Protein AF-A0A2G5REN5-F1 (afdb_monomer_lite)

pLDDT: mean 87.01, std 16.2, range [43.5, 98.31]

Secondary structure (DSSP, 8-state):
------SSSSSSSSSSS----GGG-B--HHHHT-HHHHHHHHTTS-HHHHHHHHHHHHHHHHHHHHS-S-----TTSPPPSBHHHHHHHHHHHHHHHHHHHHHHHHHHHHHHHHHHHHHHHHHHHHHTTS-HHHHHHHHHHHHHHHHHHHHHHHHHHT--

Sequence (160 aa):
MLRKAILVIAAASLLSGCSPDPKATKITPELLEDPAKIQKVANRLEPADRELFGRYVLGRTISAKTGLGASPTNAQGKDPATVAEAIEVMKAFDANAKRRDALAAERDAKIAELEKKQEALKGPMEQSGYAPKETEAYNAVGREKTALWDDYEKRIEAIK

Foldseek 3Di:
DDDPDPDDPPPPPPPPDDPPQLQQDFDDPVCLVDPVNLVVSLVNDDPLLSVQLVVLSVLVVCCVPPVPHQRQAPPVSHHDGGSNSSSVSSVLVVVLVVVLVVLVVVLVVVLVVLVVVLVVLPVVCVVVVNDPVSVVSSVVSVVVNVVSVVVSVVVSVVRD

Structure (mmCIF, N/CA/C/O backbone):
data_AF-A0A2G5REN5-F1
#
_entry.id   AF-A0A2G5REN5-F1
#
loop_
_atom_site.group_PDB
_atom_site.id
_atom_site.type_symbol
_atom_site.label_atom_id
_atom_site.label_alt_id
_atom_site.label_comp_id
_atom_site.label_asym_id
_atom_site.label_entity_id
_atom_site.label_seq_id
_atom_site.pdbx_PDB_ins_code
_atom_site.Cartn_x
_atom_site.Cartn_y
_atom_site.Cartn_z
_atom_site.occupancy
_atom_site.B_iso_or_equiv
_atom_site.auth_seq_id
_atom_site.auth_comp_id
_atom_site.auth_asym_id
_atom_site.auth_atom_id
_atom_site.pdbx_PDB_model_num
ATOM 1 N N . MET A 1 1 ? -31.027 -22.684 69.811 1.00 46.91 1 MET A N 1
ATOM 2 C CA . MET A 1 1 ? -30.554 -21.336 69.422 1.00 46.91 1 MET A CA 1
ATOM 3 C C . MET A 1 1 ? -29.210 -21.421 68.698 1.00 46.91 1 MET A C 1
ATOM 5 O O . MET A 1 1 ? -28.199 -20.987 69.216 1.00 46.91 1 MET A O 1
ATOM 9 N N . LEU A 1 2 ? -29.178 -21.995 67.500 1.00 45.19 2 LEU A N 1
ATOM 10 C CA . LEU A 1 2 ? -28.013 -22.003 66.607 1.00 45.19 2 LEU A CA 1
ATOM 11 C C . LEU A 1 2 ? -28.577 -22.187 65.194 1.00 45.19 2 LEU A C 1
ATOM 13 O O . LEU A 1 2 ? -29.538 -22.939 65.066 1.00 45.19 2 LEU A O 1
ATOM 17 N N . ARG A 1 3 ? -27.987 -21.537 64.179 1.00 45.66 3 ARG A N 1
ATOM 18 C CA . ARG A 1 3 ? -28.341 -21.530 62.728 1.00 45.66 3 ARG A CA 1
ATOM 19 C C . ARG A 1 3 ? -28.825 -20.183 62.159 1.00 45.66 3 ARG A C 1
ATOM 21 O O . ARG A 1 3 ? -29.607 -20.151 61.219 1.00 45.66 3 ARG A O 1
ATOM 28 N N . LYS A 1 4 ? -28.312 -19.059 62.666 1.00 47.41 4 LYS A N 1
ATOM 29 C CA . LYS A 1 4 ? -28.333 -17.762 61.958 1.00 47.41 4 LYS A CA 1
ATOM 30 C C . LYS A 1 4 ? -26.909 -17.214 61.839 1.00 47.41 4 LYS A C 1
ATOM 32 O O . LYS A 1 4 ? -26.568 -16.257 62.513 1.00 47.41 4 LYS A O 1
ATOM 37 N N . ALA A 1 5 ? -26.052 -17.879 61.064 1.00 51.66 5 ALA A N 1
ATOM 38 C CA . ALA A 1 5 ? -24.687 -17.397 60.806 1.00 51.66 5 ALA A CA 1
ATOM 39 C C . ALA A 1 5 ? -24.062 -18.006 59.535 1.00 51.66 5 ALA A C 1
ATOM 41 O O . ALA A 1 5 ? -22.878 -18.315 59.515 1.00 51.66 5 ALA A O 1
ATOM 42 N N . ILE A 1 6 ? -24.845 -18.229 58.475 1.00 48.12 6 ILE A N 1
ATOM 43 C CA . ILE A 1 6 ? -24.307 -18.656 57.172 1.00 48.12 6 ILE A CA 1
ATOM 44 C C . ILE A 1 6 ? -25.025 -17.859 56.085 1.00 48.12 6 ILE A C 1
ATOM 46 O O . ILE A 1 6 ? -25.884 -18.382 55.392 1.00 48.12 6 ILE A O 1
ATOM 50 N N . LEU A 1 7 ? -24.768 -16.553 56.009 1.00 44.81 7 LEU A N 1
ATOM 51 C CA . LEU A 1 7 ? -25.296 -15.700 54.932 1.00 44.81 7 LEU A CA 1
ATOM 52 C C . LEU A 1 7 ? -24.436 -14.438 54.725 1.00 44.81 7 LEU A C 1
ATOM 54 O O . LEU A 1 7 ? -24.950 -13.373 54.411 1.00 44.81 7 LEU A O 1
ATOM 58 N N . VAL A 1 8 ? -23.116 -14.541 54.932 1.00 48.03 8 VAL A N 1
ATOM 59 C CA . VAL A 1 8 ? -22.178 -13.412 54.721 1.00 48.03 8 VAL A CA 1
ATOM 60 C C . VAL A 1 8 ? -20.996 -13.777 53.805 1.00 48.03 8 VAL A C 1
ATOM 62 O O . VAL A 1 8 ? -20.200 -12.922 53.448 1.00 48.03 8 VAL A O 1
ATOM 65 N N . ILE A 1 9 ? -20.912 -15.014 53.303 1.00 47.81 9 ILE A N 1
ATOM 66 C CA . ILE A 1 9 ? -19.849 -15.438 52.368 1.00 47.81 9 ILE A CA 1
ATOM 67 C C . ILE A 1 9 ? -20.463 -15.814 51.011 1.00 47.81 9 ILE A C 1
ATOM 69 O O . ILE A 1 9 ? -20.257 -16.896 50.482 1.00 47.81 9 ILE A O 1
ATOM 73 N N . ALA A 1 10 ? -21.293 -14.925 50.467 1.00 45.62 10 ALA A N 1
ATOM 74 C CA . ALA A 1 10 ? -21.791 -15.011 49.088 1.00 45.62 10 ALA A CA 1
ATOM 75 C C . ALA A 1 10 ? -21.772 -13.645 48.373 1.00 45.62 10 ALA A C 1
ATOM 77 O O . ALA A 1 10 ? -22.374 -13.485 47.319 1.00 45.62 10 ALA A O 1
ATOM 78 N N . ALA A 1 11 ? -21.072 -12.656 48.942 1.00 46.12 11 ALA A N 1
ATOM 79 C CA . ALA A 1 11 ? -20.928 -11.311 48.376 1.00 46.12 11 ALA A CA 1
ATOM 80 C C . ALA A 1 11 ? -19.480 -10.972 47.964 1.00 46.12 11 ALA A C 1
ATOM 82 O O . ALA A 1 11 ? -19.233 -9.894 47.437 1.00 46.12 11 ALA A O 1
ATOM 83 N N . ALA A 1 12 ? -18.521 -11.886 48.167 1.00 45.88 12 ALA A N 1
ATOM 84 C CA . ALA A 1 12 ? -17.096 -11.641 47.911 1.00 45.88 12 ALA A CA 1
ATOM 85 C C . ALA A 1 12 ? -16.537 -12.358 46.663 1.00 45.88 12 ALA A C 1
ATOM 87 O O . ALA A 1 12 ? -15.356 -12.217 46.364 1.00 45.88 12 ALA A O 1
ATOM 88 N N . SER A 1 13 ? -17.373 -13.081 45.907 1.00 43.50 13 SER A N 1
ATOM 89 C CA . SER A 1 13 ? -16.973 -13.789 44.673 1.00 43.50 13 SER A CA 1
ATOM 90 C C . SER A 1 13 ? -17.396 -13.072 43.382 1.00 43.50 13 SER A C 1
ATOM 92 O O . SER A 1 13 ? -17.162 -13.587 42.296 1.00 43.50 13 SER A O 1
ATOM 94 N N . LEU A 1 14 ? -18.030 -11.897 43.479 1.00 47.38 14 LEU A N 1
ATOM 95 C CA . LEU A 1 14 ? -18.471 -11.097 42.322 1.00 47.38 14 LEU A CA 1
ATOM 96 C C . LEU A 1 14 ? -17.449 -10.029 41.884 1.00 47.38 14 LEU A C 1
ATOM 98 O O . LEU A 1 14 ? -17.718 -9.282 40.950 1.00 47.38 14 LEU A O 1
ATOM 102 N N . LEU A 1 15 ? -16.284 -9.942 42.537 1.00 45.31 15 LEU A N 1
ATOM 103 C CA . LEU A 1 15 ? -15.281 -8.893 42.281 1.00 45.31 15 LEU A C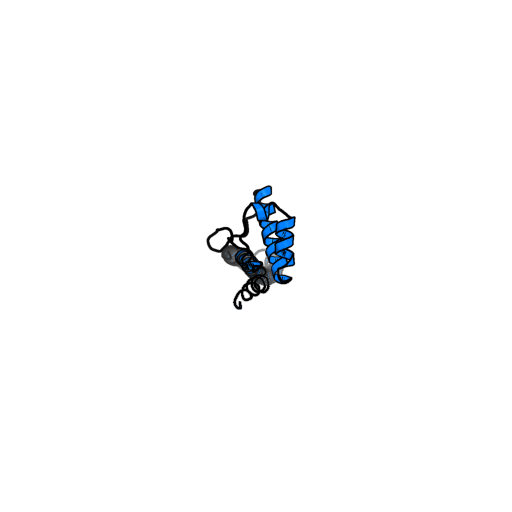A 1
ATOM 104 C C . LEU A 1 15 ? -13.910 -9.424 41.832 1.00 45.31 15 LEU A C 1
ATOM 106 O O . LEU A 1 15 ? -12.975 -8.649 41.650 1.00 45.31 15 LEU A O 1
ATOM 110 N N . SER A 1 16 ? -13.790 -10.728 41.589 1.00 48.22 16 SER A N 1
ATOM 111 C CA . SER A 1 16 ? -12.571 -11.374 41.093 1.00 48.22 16 SER A CA 1
ATOM 112 C C . SER A 1 16 ? -12.853 -12.160 39.813 1.00 48.22 16 SER A C 1
ATOM 114 O O . SER A 1 16 ? -12.824 -13.385 39.786 1.00 48.22 16 SER A O 1
ATOM 116 N N . GLY A 1 17 ? -13.121 -11.448 38.717 1.00 45.84 17 GLY A N 1
ATOM 117 C CA . GLY A 1 17 ? -13.137 -12.070 37.395 1.00 45.84 17 GLY A CA 1
ATOM 118 C C . GLY A 1 17 ? -13.749 -11.197 36.309 1.00 45.84 17 GLY A C 1
ATOM 119 O O . GLY A 1 17 ? -14.925 -10.870 36.369 1.00 45.84 17 GLY A O 1
ATOM 120 N N . CYS A 1 18 ? -12.955 -10.906 35.278 1.00 49.84 18 CYS A N 1
ATOM 121 C CA . CYS A 1 18 ? -13.343 -10.252 34.027 1.00 49.84 18 CYS A CA 1
ATOM 122 C C . CYS A 1 18 ? -13.556 -8.737 34.121 1.00 49.84 18 CYS A C 1
ATOM 124 O O . CYS A 1 18 ? -14.661 -8.229 33.954 1.00 49.84 18 CYS A O 1
ATOM 126 N N . SER A 1 19 ? -12.460 -7.978 34.228 1.00 50.75 19 SER A N 1
ATOM 127 C CA . SER A 1 19 ? -12.439 -6.701 33.509 1.00 50.75 19 SER A CA 1
ATOM 128 C C . SER A 1 19 ? -12.782 -7.041 32.048 1.00 50.75 19 SER A C 1
ATOM 130 O O . SER A 1 19 ? -11.999 -7.768 31.438 1.00 50.75 19 SER A O 1
ATOM 132 N N . PRO A 1 20 ? -13.942 -6.623 31.500 1.00 73.25 20 PRO A N 1
ATOM 133 C CA . PRO A 1 20 ? -14.458 -7.159 30.239 1.00 73.25 20 PRO A CA 1
ATOM 134 C C . PRO A 1 20 ? -13.410 -6.955 29.156 1.00 73.25 20 PRO A C 1
ATOM 136 O O . PRO A 1 20 ? -12.937 -5.824 29.015 1.00 73.25 20 PRO A O 1
ATOM 139 N N . ASP A 1 21 ? -12.989 -8.038 28.494 1.00 87.62 21 ASP A N 1
ATOM 140 C CA . ASP A 1 21 ? -11.931 -8.028 27.479 1.00 87.62 21 ASP A CA 1
ATOM 141 C C . ASP A 1 21 ? -12.103 -6.792 26.580 1.00 87.62 21 ASP A C 1
ATOM 143 O O . ASP A 1 21 ? -13.155 -6.647 25.949 1.00 87.62 21 ASP A O 1
ATOM 147 N N . PRO A 1 22 ? -11.131 -5.858 26.554 1.00 92.19 22 PRO A N 1
ATOM 148 C CA . PRO A 1 22 ? -11.263 -4.642 25.764 1.00 92.19 22 PRO A CA 1
ATOM 149 C C . PRO A 1 22 ? -11.508 -4.943 24.281 1.00 92.19 22 PRO A C 1
ATOM 151 O O . PRO A 1 22 ? -12.194 -4.155 23.633 1.00 92.19 22 PRO A O 1
ATOM 154 N N . LYS A 1 23 ? -11.051 -6.093 23.766 1.00 93.75 23 LYS A N 1
ATOM 155 C CA . LYS A 1 23 ? -11.289 -6.530 22.385 1.00 93.75 23 LYS A CA 1
ATOM 156 C C . LYS A 1 23 ? -12.747 -6.911 22.116 1.00 93.75 23 LYS A C 1
ATOM 158 O O . LYS A 1 23 ? -13.238 -6.683 21.014 1.00 93.75 23 LYS A O 1
ATOM 163 N N . ALA A 1 24 ? -13.469 -7.407 23.120 1.00 94.12 24 ALA A N 1
ATOM 164 C CA . ALA A 1 24 ? -14.894 -7.729 23.015 1.00 94.12 24 ALA A CA 1
ATOM 165 C C . ALA A 1 24 ? -15.809 -6.489 23.110 1.00 94.12 24 ALA A C 1
ATOM 167 O O . ALA A 1 24 ? -17.029 -6.603 22.973 1.00 94.12 24 ALA A O 1
ATOM 168 N N . THR A 1 25 ? -15.248 -5.297 23.350 1.00 94.00 25 THR A N 1
ATOM 169 C CA . THR A 1 25 ? -16.025 -4.053 23.417 1.00 94.00 25 THR A CA 1
ATOM 170 C C . THR A 1 25 ? -16.697 -3.783 22.073 1.00 94.00 25 THR A C 1
ATOM 172 O O . THR A 1 25 ? -16.037 -3.773 21.032 1.00 94.00 25 THR A O 1
ATOM 175 N N . LYS A 1 26 ? -18.011 -3.537 22.097 1.00 94.31 26 LYS A N 1
ATOM 176 C CA . LYS A 1 26 ? -18.772 -3.160 20.903 1.00 94.31 26 LYS A CA 1
ATOM 177 C C . LYS A 1 26 ? -18.407 -1.753 20.450 1.00 94.31 26 LYS A C 1
ATOM 179 O O . LYS A 1 26 ? -18.306 -0.844 21.272 1.00 94.31 26 LYS A O 1
ATOM 184 N N . ILE A 1 27 ? -18.271 -1.577 19.143 1.00 91.81 27 ILE A N 1
ATOM 185 C CA . ILE A 1 27 ? -18.096 -0.266 18.530 1.00 91.81 27 ILE A CA 1
ATOM 186 C C . ILE A 1 27 ? -19.483 0.315 18.283 1.00 91.81 27 ILE A C 1
ATOM 188 O O . ILE A 1 27 ? -20.216 -0.147 17.413 1.00 91.81 27 ILE A O 1
ATOM 192 N N . THR A 1 28 ? -19.855 1.311 19.082 1.00 89.94 28 THR A N 1
ATOM 193 C CA . THR A 1 28 ? -21.125 2.034 18.952 1.00 89.94 28 THR A CA 1
ATOM 194 C C . THR A 1 28 ? -20.862 3.503 18.604 1.00 89.94 28 THR A C 1
ATOM 196 O O . THR A 1 28 ? -19.749 3.987 18.843 1.00 89.94 28 THR A O 1
ATOM 199 N N . PRO A 1 29 ? -21.846 4.241 18.059 1.00 87.12 29 PRO A N 1
ATOM 200 C CA . PRO A 1 29 ? -21.704 5.679 17.828 1.00 87.12 29 PRO A CA 1
ATOM 201 C C . PRO A 1 29 ? -21.276 6.433 19.094 1.00 87.12 29 PRO A C 1
ATOM 203 O O . PRO A 1 29 ? -20.339 7.223 19.057 1.00 87.12 29 PRO A O 1
ATOM 206 N N . GLU A 1 30 ? -21.846 6.085 20.252 1.00 88.38 30 GLU A N 1
ATOM 207 C CA . GLU A 1 30 ? -21.529 6.736 21.528 1.00 88.38 30 GLU A CA 1
ATOM 208 C C . GLU A 1 30 ? -20.113 6.436 22.030 1.00 88.38 30 GLU A C 1
ATOM 210 O O . GLU A 1 30 ? -19.614 7.158 22.896 1.00 88.38 30 GLU A O 1
ATOM 215 N N . LEU A 1 31 ? -19.494 5.341 21.571 1.00 89.38 31 LEU A N 1
ATOM 216 C CA . LEU A 1 31 ? -18.074 5.084 21.795 1.00 89.38 31 LEU A CA 1
ATOM 217 C C . LEU A 1 31 ? -17.238 5.983 20.883 1.00 89.38 31 LEU A C 1
ATOM 219 O O . LEU A 1 31 ? -16.305 6.611 21.363 1.00 89.38 31 LEU A O 1
ATOM 223 N N . LEU A 1 32 ? -17.560 6.034 19.589 1.00 88.50 32 LEU A N 1
ATOM 224 C CA . LEU A 1 32 ? -16.767 6.746 18.582 1.00 88.50 32 LEU A CA 1
ATOM 225 C C . LEU A 1 32 ? -16.820 8.276 18.724 1.00 88.50 32 LEU A C 1
ATOM 227 O O . LEU A 1 32 ? -15.874 8.955 18.334 1.00 88.50 32 LEU A O 1
ATOM 231 N N . GLU A 1 33 ? -17.895 8.813 19.294 1.00 88.38 33 GLU A N 1
ATOM 232 C CA . GLU A 1 33 ? -18.079 10.251 19.529 1.00 88.38 33 GLU A CA 1
ATOM 233 C C . GLU A 1 33 ? -17.468 10.741 20.852 1.00 88.38 33 GLU A C 1
ATOM 235 O O . GLU A 1 33 ? -17.363 11.948 21.068 1.00 88.38 33 GLU A O 1
ATOM 240 N N . ASP A 1 34 ? -17.044 9.828 21.732 1.00 91.69 34 ASP A N 1
ATOM 241 C CA . ASP A 1 34 ? -16.532 10.146 23.066 1.00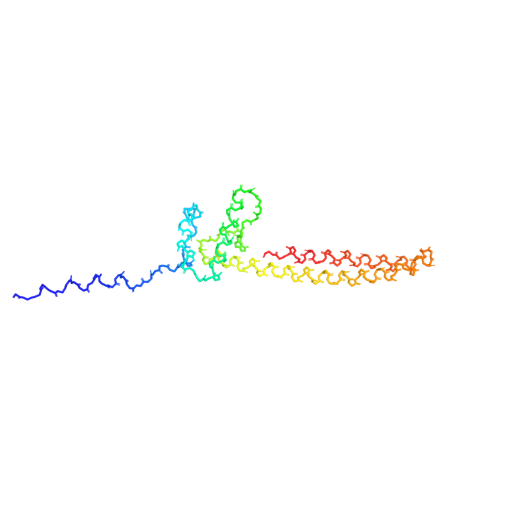 91.69 34 ASP A CA 1
ATOM 242 C C . ASP A 1 34 ? -15.039 9.775 23.197 1.00 91.69 34 ASP A C 1
ATOM 244 O O . ASP A 1 34 ? -14.689 8.609 23.443 1.00 91.69 34 ASP A O 1
ATOM 248 N N . PRO A 1 35 ? -14.128 10.766 23.100 1.00 91.00 35 PRO A N 1
ATOM 249 C CA . PRO A 1 35 ? -12.692 10.545 23.241 1.00 91.00 35 PRO A CA 1
ATOM 250 C C . PRO A 1 35 ? -12.298 9.885 24.567 1.00 91.00 35 PRO A C 1
ATOM 252 O O . PRO A 1 35 ? -11.348 9.102 24.602 1.00 91.00 35 PRO A O 1
ATOM 255 N N . ALA A 1 36 ? -13.023 10.151 25.660 1.00 93.56 36 ALA A N 1
ATOM 256 C CA . ALA A 1 36 ? -12.717 9.566 26.961 1.00 93.56 36 ALA A CA 1
ATOM 257 C C . ALA A 1 36 ? -13.051 8.068 26.990 1.00 93.56 36 ALA A C 1
ATOM 259 O O . ALA A 1 36 ? -12.283 7.271 27.543 1.00 93.56 36 ALA A O 1
ATOM 260 N N . LYS A 1 37 ? -14.154 7.651 26.352 1.00 92.50 37 LYS A N 1
ATOM 261 C CA . LYS A 1 37 ? -14.486 6.223 26.208 1.00 92.50 37 LYS A CA 1
ATOM 262 C C . LYS A 1 37 ? -13.501 5.503 25.292 1.00 92.50 37 LYS A C 1
ATOM 264 O O . LYS A 1 37 ? -13.050 4.416 25.657 1.00 92.50 37 LYS A O 1
ATOM 269 N N . ILE A 1 38 ? -13.112 6.113 24.169 1.00 94.00 38 ILE A N 1
ATOM 270 C CA . ILE A 1 38 ? -12.069 5.568 23.282 1.00 94.00 38 ILE A CA 1
ATOM 271 C C . ILE A 1 38 ? -10.773 5.362 24.064 1.00 94.00 38 ILE A C 1
ATOM 273 O O . ILE A 1 38 ? -10.230 4.258 24.064 1.00 94.00 38 ILE A O 1
ATOM 277 N N . GLN A 1 39 ? -10.313 6.384 24.793 1.00 94.25 39 GLN A N 1
ATOM 278 C CA . GLN A 1 39 ? -9.079 6.307 25.573 1.00 94.25 39 GLN A CA 1
ATOM 279 C C . GLN A 1 39 ? -9.148 5.214 26.647 1.00 94.25 39 GLN A C 1
ATOM 281 O O . GLN A 1 39 ? -8.175 4.490 26.861 1.00 94.25 39 GLN A O 1
ATOM 286 N N . LYS A 1 40 ? -10.302 5.047 27.305 1.00 93.38 40 LYS A N 1
ATOM 287 C CA . LYS A 1 40 ? -10.511 3.997 28.313 1.00 93.38 40 LYS A CA 1
ATOM 288 C C . LYS A 1 40 ? -10.378 2.591 27.724 1.00 93.38 40 LYS A C 1
ATOM 290 O O . LYS A 1 40 ? -9.814 1.717 28.379 1.00 93.38 40 LYS A O 1
ATOM 295 N N . VAL A 1 41 ? -10.887 2.365 26.513 1.00 93.94 41 VAL A N 1
ATOM 296 C CA . VAL A 1 41 ? -10.718 1.094 25.790 1.00 93.94 41 VAL A CA 1
ATOM 297 C C . VAL A 1 41 ? -9.262 0.928 25.352 1.00 93.94 41 VAL A C 1
ATOM 299 O O . VAL A 1 41 ? -8.639 -0.083 25.667 1.00 93.94 41 VAL A O 1
ATOM 302 N N . ALA A 1 42 ? -8.694 1.951 24.712 1.00 94.12 42 ALA A N 1
ATOM 303 C CA . ALA A 1 42 ? -7.336 1.961 24.178 1.00 94.12 42 ALA A CA 1
ATOM 304 C C . ALA A 1 42 ? -6.267 1.681 25.249 1.00 94.12 42 ALA A C 1
ATOM 306 O O . ALA A 1 42 ? -5.366 0.873 25.030 1.00 94.12 42 ALA A O 1
ATOM 307 N N . ASN A 1 43 ? -6.390 2.280 26.437 1.00 95.12 43 ASN A N 1
ATOM 308 C CA . ASN A 1 43 ? -5.458 2.083 27.555 1.00 95.12 43 ASN A CA 1
ATOM 309 C C . ASN A 1 43 ? -5.421 0.645 28.084 1.00 95.12 43 ASN A C 1
ATOM 311 O O . ASN A 1 43 ? -4.454 0.263 28.738 1.00 95.12 43 ASN A O 1
ATOM 315 N N . ARG A 1 44 ? -6.468 -0.141 27.822 1.00 94.75 44 ARG A N 1
ATOM 316 C CA . ARG A 1 44 ? -6.576 -1.538 28.250 1.00 94.75 44 ARG A CA 1
ATOM 317 C C . ARG A 1 44 ? -6.106 -2.521 27.178 1.00 94.75 44 ARG A C 1
ATOM 319 O O . ARG A 1 44 ? -5.939 -3.692 27.490 1.00 94.75 44 ARG A O 1
ATOM 326 N N . LEU A 1 45 ? -5.923 -2.060 25.941 1.00 95.19 45 LEU A N 1
ATOM 327 C CA . LEU A 1 45 ? -5.329 -2.847 24.865 1.00 95.19 45 LEU A CA 1
ATOM 328 C C . LEU A 1 45 ? -3.809 -2.922 25.030 1.00 95.19 45 LEU A C 1
ATOM 330 O O . LEU A 1 45 ? -3.173 -1.977 25.521 1.00 95.19 45 LEU A O 1
ATOM 334 N N . GLU A 1 46 ? -3.250 -4.025 24.535 1.00 95.44 46 GLU A N 1
ATOM 335 C CA . GLU A 1 46 ? -1.817 -4.171 24.293 1.00 95.44 46 GLU A CA 1
ATOM 336 C C . GLU A 1 46 ? -1.305 -3.040 23.385 1.00 95.44 46 GLU A C 1
ATOM 338 O O . GLU A 1 46 ? -2.057 -2.567 22.526 1.00 95.44 46 GLU A O 1
ATOM 343 N N . PRO A 1 47 ? -0.038 -2.607 23.514 1.00 94.25 47 PRO A N 1
ATOM 344 C CA . PRO A 1 47 ? 0.495 -1.484 22.742 1.00 94.25 47 PRO A CA 1
ATOM 345 C C . PRO A 1 47 ? 0.283 -1.597 21.223 1.00 94.25 47 PRO A C 1
ATOM 347 O O . PRO A 1 47 ? -0.145 -0.629 20.599 1.00 94.25 47 PRO A O 1
ATOM 350 N N . ALA A 1 48 ? 0.505 -2.780 20.639 1.00 94.00 48 ALA A N 1
ATOM 351 C CA . ALA A 1 48 ? 0.321 -3.006 19.202 1.00 94.00 48 ALA A CA 1
ATOM 352 C C . ALA A 1 48 ? -1.157 -2.918 18.772 1.00 94.00 48 ALA A C 1
ATOM 354 O O . ALA A 1 48 ? -1.492 -2.309 17.758 1.00 94.00 48 ALA A O 1
ATOM 355 N N . ASP A 1 49 ? -2.062 -3.481 19.572 1.00 96.44 49 ASP A N 1
ATOM 356 C CA . ASP A 1 49 ? -3.502 -3.444 19.303 1.00 96.44 49 ASP A CA 1
ATOM 357 C C . ASP A 1 49 ? -4.084 -2.039 19.506 1.00 96.44 49 ASP A C 1
ATOM 359 O O . ASP A 1 49 ? -5.003 -1.627 18.796 1.00 96.44 49 ASP A O 1
ATOM 363 N N . ARG A 1 50 ? -3.532 -1.280 20.459 1.00 95.75 50 ARG A N 1
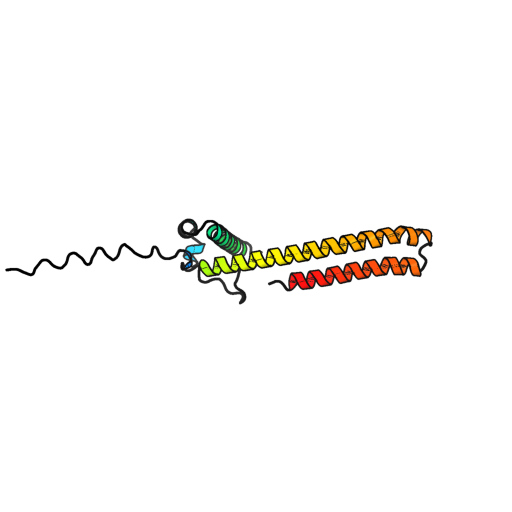ATOM 364 C CA . ARG A 1 50 ? -3.890 0.117 20.714 1.00 95.75 50 ARG A CA 1
ATOM 365 C C . ARG A 1 50 ? -3.623 0.992 19.498 1.00 95.75 50 ARG A C 1
ATOM 367 O O . ARG A 1 50 ? -4.469 1.815 19.156 1.00 95.75 50 ARG A O 1
ATOM 374 N N . GLU A 1 51 ? -2.469 0.824 18.860 1.00 94.81 51 GLU A N 1
ATOM 375 C CA . GLU A 1 51 ? -2.112 1.568 17.651 1.00 94.81 51 GLU A CA 1
ATOM 376 C C . GLU A 1 51 ? -3.081 1.259 16.504 1.00 94.81 51 GLU A C 1
ATOM 378 O O . GLU A 1 51 ? -3.633 2.176 15.890 1.00 94.81 51 GLU A O 1
ATOM 383 N N . LEU A 1 52 ? -3.353 -0.028 16.265 1.00 96.12 52 LEU A N 1
ATOM 384 C CA . LEU A 1 52 ? -4.288 -0.477 15.232 1.00 96.12 52 LEU A CA 1
ATOM 385 C C . LEU A 1 52 ? -5.695 0.078 15.474 1.00 96.12 52 LEU A C 1
ATOM 387 O O . LEU A 1 52 ? -6.297 0.667 14.576 1.00 96.12 52 LEU A O 1
ATOM 391 N N . PHE A 1 53 ? -6.202 -0.029 16.702 1.00 95.94 53 PHE A N 1
ATOM 392 C CA . PHE A 1 53 ? -7.506 0.522 17.053 1.00 95.94 53 PHE A CA 1
ATOM 393 C C . PHE A 1 53 ? -7.547 2.055 16.927 1.00 95.94 53 PHE A C 1
ATOM 395 O O . PHE A 1 53 ? -8.517 2.606 16.409 1.00 95.94 53 PHE A O 1
ATOM 402 N N . GLY A 1 54 ? -6.483 2.756 17.327 1.00 93.56 54 GLY A N 1
ATOM 403 C CA . GLY A 1 54 ? -6.371 4.206 17.161 1.00 93.56 54 GLY A CA 1
ATOM 404 C C . GLY A 1 54 ? -6.429 4.639 15.694 1.00 93.56 54 GLY A C 1
ATOM 405 O O . GLY A 1 54 ? -7.169 5.562 15.348 1.00 93.56 54 GLY A O 1
ATOM 406 N N . ARG A 1 55 ? -5.718 3.933 14.807 1.00 92.88 55 ARG A N 1
ATOM 407 C CA . ARG A 1 55 ? -5.761 4.180 13.356 1.00 92.88 55 ARG A CA 1
ATOM 408 C C . ARG A 1 55 ? -7.145 3.932 12.765 1.00 92.88 55 ARG A C 1
ATOM 410 O O . ARG A 1 55 ? -7.589 4.727 11.939 1.00 92.88 55 ARG A O 1
ATOM 417 N N . TYR A 1 56 ? -7.846 2.891 13.218 1.00 93.94 56 TYR A N 1
ATOM 418 C CA . TYR A 1 56 ? -9.239 2.658 12.832 1.00 93.94 56 TYR A CA 1
ATOM 419 C C . TYR A 1 56 ? -10.139 3.851 13.201 1.00 93.94 56 TYR A C 1
ATOM 421 O O . TYR A 1 56 ? -10.851 4.378 12.343 1.00 93.94 56 TYR A O 1
ATOM 429 N N . VAL A 1 57 ? -10.073 4.322 14.453 1.00 93.00 57 VAL A N 1
ATOM 430 C CA . VAL A 1 57 ? -10.881 5.459 14.935 1.00 93.00 57 VAL A CA 1
ATOM 431 C C . VAL A 1 57 ? -10.580 6.736 14.145 1.00 93.00 57 VAL A C 1
ATOM 433 O O . VAL A 1 57 ? -11.505 7.451 13.749 1.00 93.00 57 VAL A O 1
ATOM 436 N N . LEU A 1 58 ? -9.303 7.018 13.872 1.00 89.44 58 LEU A N 1
ATOM 437 C CA . LEU A 1 58 ? -8.896 8.160 13.050 1.00 89.44 58 LEU A CA 1
ATOM 438 C C . LEU A 1 58 ? -9.438 8.053 11.623 1.00 89.44 58 LEU A C 1
ATOM 440 O O . LEU A 1 58 ? -10.047 9.005 11.141 1.00 89.44 58 LEU A O 1
ATOM 444 N N . GLY A 1 59 ? -9.276 6.897 10.972 1.00 87.69 59 GLY A N 1
ATOM 445 C CA . GLY A 1 59 ? -9.786 6.662 9.619 1.00 87.69 59 GLY A CA 1
ATOM 446 C C . GLY A 1 59 ? -11.297 6.871 9.530 1.00 87.69 59 GLY A C 1
ATOM 447 O O . GLY A 1 59 ? -11.772 7.607 8.669 1.00 87.69 59 GLY A O 1
ATOM 448 N N . ARG A 1 60 ? -12.047 6.322 10.492 1.00 86.94 60 ARG A N 1
ATOM 449 C CA . ARG A 1 60 ? -13.497 6.525 10.611 1.00 86.94 60 ARG A CA 1
ATOM 450 C C . ARG A 1 60 ? -13.863 8.001 10.772 1.00 86.94 60 ARG A C 1
ATOM 452 O O . ARG A 1 60 ? -14.758 8.495 10.093 1.00 86.94 60 ARG A O 1
ATOM 459 N N . THR A 1 61 ? -13.164 8.706 11.660 1.00 84.75 61 THR A N 1
ATOM 460 C CA . THR A 1 61 ? -13.419 10.124 11.949 1.00 84.75 61 THR A CA 1
ATOM 461 C C . THR A 1 61 ? -13.139 11.002 10.731 1.00 84.75 61 THR A C 1
ATOM 463 O O . THR A 1 61 ? -13.897 11.931 10.461 1.00 84.75 61 THR A O 1
ATOM 466 N N . ILE A 1 62 ? -12.069 10.712 9.986 1.00 83.44 62 ILE A N 1
ATOM 467 C CA . ILE A 1 62 ? -11.721 11.433 8.759 1.00 83.44 62 ILE A CA 1
ATOM 468 C C . ILE A 1 62 ? -12.787 11.181 7.694 1.00 83.44 62 ILE A C 1
ATOM 470 O O . ILE A 1 62 ? -13.392 12.150 7.242 1.00 83.44 62 ILE A O 1
ATOM 474 N N . SER A 1 63 ? -13.092 9.918 7.369 1.00 82.69 63 SER A N 1
ATOM 475 C CA . SER A 1 63 ? -14.123 9.576 6.378 1.00 82.69 63 SER A CA 1
ATOM 476 C C . SER A 1 63 ? -15.474 10.217 6.701 1.00 82.69 63 SER A C 1
ATOM 478 O O . SER A 1 63 ? -16.124 10.757 5.810 1.00 82.69 63 SER A O 1
ATOM 480 N N . ALA A 1 64 ? -15.886 10.199 7.974 1.00 80.06 64 ALA A N 1
ATOM 481 C CA . ALA A 1 64 ? -17.150 10.789 8.408 1.00 80.06 64 ALA A CA 1
ATOM 482 C C . ALA A 1 64 ? -17.185 12.320 8.257 1.00 80.06 64 ALA A C 1
ATOM 484 O O . ALA A 1 64 ? -18.240 12.878 7.969 1.00 80.06 64 ALA A O 1
ATOM 485 N N . LYS A 1 65 ? -16.050 13.008 8.448 1.00 78.06 65 LYS A N 1
ATOM 486 C CA . LYS A 1 65 ? -15.972 14.478 8.388 1.00 78.06 65 LYS A CA 1
ATOM 487 C C . LYS A 1 65 ? -15.770 15.024 6.981 1.00 78.06 65 LYS A C 1
ATOM 489 O O . LYS A 1 65 ? -16.271 16.102 6.680 1.00 78.06 65 LYS A O 1
ATOM 494 N N . THR A 1 66 ? -14.990 14.340 6.152 1.00 73.19 66 THR A N 1
ATOM 495 C CA . THR A 1 66 ? -14.567 14.869 4.849 1.00 73.19 66 THR A CA 1
ATOM 496 C C . THR A 1 66 ? -15.326 14.248 3.686 1.00 73.19 66 THR A C 1
ATOM 498 O O . THR A 1 66 ? -15.294 14.801 2.591 1.00 73.19 66 THR A O 1
ATOM 501 N N . GLY A 1 67 ? -15.960 13.084 3.878 1.00 66.81 67 GLY A N 1
ATOM 502 C CA . GLY A 1 67 ? -16.444 12.257 2.768 1.00 66.81 67 GLY A CA 1
ATOM 503 C C . GLY A 1 67 ? -15.316 11.751 1.855 1.00 66.81 67 GLY A C 1
ATOM 504 O O . GLY A 1 67 ? -15.587 11.135 0.828 1.00 66.81 67 GLY A O 1
ATOM 505 N N . LEU A 1 68 ? -14.054 12.011 2.217 1.00 61.25 68 LEU A N 1
ATOM 506 C CA . LEU A 1 68 ? -12.859 11.608 1.493 1.00 61.25 68 LEU A CA 1
ATOM 507 C C . LEU A 1 68 ? -12.206 10.442 2.234 1.00 61.25 68 LEU A C 1
ATOM 509 O O . LEU A 1 68 ? -11.971 10.500 3.441 1.00 61.25 68 LEU A O 1
ATOM 513 N N . GLY A 1 69 ? -11.874 9.396 1.481 1.00 59.94 69 GLY A N 1
ATOM 514 C CA . GLY A 1 69 ? -11.272 8.174 2.004 1.00 59.94 69 GLY A CA 1
ATOM 515 C C . GLY A 1 69 ? -12.312 7.112 2.361 1.00 59.94 69 GLY A C 1
ATOM 516 O O . GLY A 1 69 ? -13.313 7.385 3.025 1.00 59.94 69 GLY A O 1
ATOM 517 N N . ALA A 1 70 ? -12.062 5.879 1.920 1.00 65.69 70 ALA A N 1
ATOM 518 C CA . ALA A 1 70 ? -12.872 4.727 2.293 1.00 65.69 70 ALA A CA 1
ATOM 519 C C . ALA A 1 70 ? -12.677 4.425 3.785 1.00 65.69 70 ALA A C 1
ATOM 521 O O . ALA A 1 70 ? -11.544 4.281 4.248 1.00 65.69 70 ALA A O 1
ATOM 522 N N . SER A 1 71 ? -13.775 4.319 4.540 1.00 74.31 71 SER A N 1
ATOM 523 C CA . SER A 1 71 ? -13.695 3.828 5.917 1.00 74.31 71 SER A CA 1
ATOM 524 C C . SER A 1 71 ? -13.145 2.399 5.919 1.00 74.31 71 SER A C 1
ATOM 526 O O . SER A 1 71 ? -13.589 1.594 5.093 1.00 74.31 71 SER A O 1
ATOM 528 N N . PRO A 1 72 ? -12.216 2.054 6.830 1.00 79.31 72 PRO A N 1
ATOM 529 C CA . PRO A 1 72 ? -11.733 0.686 6.950 1.00 79.31 72 PRO A CA 1
ATOM 530 C C . PRO A 1 72 ? -12.911 -0.226 7.302 1.00 79.31 72 PRO A C 1
ATOM 532 O O . PRO A 1 72 ? -13.490 -0.119 8.384 1.00 79.31 72 PRO A O 1
ATOM 535 N N . THR A 1 73 ? -13.286 -1.093 6.369 1.00 85.38 73 THR A N 1
ATOM 536 C CA . THR A 1 73 ? -14.376 -2.062 6.513 1.00 85.38 73 THR A CA 1
ATOM 537 C C . THR A 1 73 ? -13.818 -3.471 6.383 1.00 85.38 73 THR A C 1
ATOM 539 O O . THR A 1 73 ? -12.697 -3.678 5.916 1.00 85.38 73 THR A O 1
ATOM 542 N N . ASN A 1 74 ? -14.583 -4.459 6.835 1.00 85.50 74 ASN A N 1
ATOM 543 C CA . ASN A 1 74 ? -14.220 -5.854 6.621 1.00 85.50 74 ASN A CA 1
ATOM 544 C C . ASN A 1 74 ? -14.332 -6.253 5.138 1.00 85.50 74 ASN A C 1
ATOM 546 O O . ASN A 1 74 ? -14.787 -5.484 4.293 1.00 85.50 74 ASN A O 1
ATOM 550 N N . ALA A 1 75 ? -13.958 -7.494 4.818 1.00 83.44 75 ALA A N 1
ATOM 551 C CA . ALA A 1 75 ? -13.986 -8.017 3.450 1.00 83.44 75 ALA A CA 1
ATOM 552 C C . ALA A 1 75 ? -15.382 -7.983 2.787 1.00 83.44 75 ALA A C 1
ATOM 554 O O . ALA A 1 75 ? -15.491 -8.087 1.568 1.00 83.44 75 ALA A O 1
ATOM 555 N N . GLN A 1 76 ? -16.454 -7.847 3.575 1.00 84.06 76 GLN A N 1
ATOM 556 C CA . GLN A 1 76 ? -17.835 -7.728 3.107 1.00 84.06 76 GLN A CA 1
ATOM 557 C C . GLN A 1 76 ? -18.296 -6.266 2.970 1.00 84.06 76 GLN A C 1
ATOM 559 O O . GLN A 1 76 ? -19.474 -6.031 2.703 1.00 84.06 76 GLN A O 1
ATOM 564 N N . GLY A 1 77 ? -17.407 -5.290 3.178 1.00 84.44 77 GLY A N 1
ATOM 565 C CA . GLY A 1 77 ? -17.729 -3.863 3.141 1.00 84.44 77 GLY A CA 1
ATOM 566 C C . GLY A 1 77 ? -18.554 -3.385 4.338 1.00 84.44 77 GLY A C 1
ATOM 567 O O . GLY A 1 77 ? -19.207 -2.348 4.252 1.00 84.44 77 GLY A O 1
ATOM 568 N N . LYS A 1 78 ? -18.573 -4.143 5.442 1.00 87.31 78 LYS A N 1
ATOM 569 C CA . LYS A 1 78 ? -19.307 -3.789 6.662 1.00 87.31 78 LYS A CA 1
ATOM 570 C C . LYS A 1 78 ? -18.377 -3.212 7.719 1.00 87.31 78 LYS A C 1
ATOM 572 O O . LYS A 1 78 ? -17.199 -3.568 7.801 1.00 87.31 78 LYS A O 1
ATOM 577 N N . ASP A 1 79 ? -18.952 -2.367 8.563 1.00 89.25 79 ASP A N 1
ATOM 578 C CA . ASP A 1 79 ? -18.267 -1.852 9.739 1.00 89.25 79 ASP A CA 1
ATOM 579 C C . ASP A 1 79 ? -17.989 -2.980 10.744 1.00 89.25 79 ASP A C 1
ATOM 581 O O . ASP A 1 79 ? -18.843 -3.855 10.933 1.00 89.25 79 ASP A O 1
ATOM 585 N N . PRO A 1 80 ? -16.820 -2.970 11.403 1.00 92.88 80 PRO A N 1
ATOM 586 C CA . PRO A 1 80 ? -16.530 -3.908 12.477 1.00 92.88 80 PRO A CA 1
ATOM 587 C C . PRO A 1 80 ? -17.454 -3.650 13.672 1.00 92.88 80 PRO A C 1
ATOM 589 O O . PRO A 1 80 ? -17.618 -2.516 14.126 1.00 92.88 80 PRO A O 1
ATOM 592 N N . ALA A 1 81 ? -18.040 -4.715 14.214 1.00 93.25 81 ALA A N 1
ATOM 593 C CA . ALA A 1 81 ? -18.944 -4.645 15.356 1.00 93.25 81 ALA A CA 1
ATOM 594 C C . ALA A 1 81 ? -18.192 -4.511 16.689 1.00 93.25 81 ALA A C 1
ATOM 596 O O . ALA A 1 81 ? -18.750 -4.024 17.676 1.00 93.25 81 ALA A O 1
ATOM 597 N N . THR A 1 82 ? -16.933 -4.952 16.734 1.00 96.00 82 THR A N 1
ATOM 598 C CA . THR A 1 82 ? -16.111 -5.009 17.950 1.00 96.00 82 THR A CA 1
ATOM 599 C C . THR A 1 82 ? -14.714 -4.436 17.735 1.00 96.00 82 THR A C 1
ATOM 601 O O . THR A 1 82 ? -14.226 -4.334 16.610 1.00 96.00 82 THR A O 1
ATOM 604 N N . VAL A 1 83 ? -14.042 -4.087 18.835 1.00 95.38 83 VAL A N 1
ATOM 605 C CA . VAL A 1 83 ? -12.634 -3.656 18.824 1.00 95.38 83 VAL A CA 1
ATOM 606 C C . VAL A 1 83 ? -11.729 -4.737 18.227 1.00 95.38 83 VAL A C 1
ATOM 608 O O . VAL A 1 83 ? -10.834 -4.407 17.454 1.00 95.38 83 VAL A O 1
ATOM 611 N N . ALA A 1 84 ? -11.984 -6.016 18.527 1.00 95.81 84 ALA A N 1
ATOM 612 C CA . ALA A 1 84 ? -11.275 -7.146 17.927 1.00 95.81 84 ALA A CA 1
ATOM 613 C C . ALA A 1 84 ? -11.371 -7.121 16.397 1.00 95.81 84 ALA A C 1
ATOM 615 O O . ALA A 1 84 ? -10.356 -7.164 15.710 1.00 95.81 84 ALA A O 1
ATOM 616 N N . GLU A 1 85 ? -12.588 -6.997 15.865 1.00 95.31 85 GLU A N 1
ATOM 617 C CA . GLU A 1 85 ? -12.820 -6.953 14.421 1.00 95.31 85 GLU A CA 1
ATOM 618 C C . GLU A 1 85 ? -12.171 -5.726 13.778 1.00 95.31 85 GLU A C 1
ATOM 620 O O . GLU A 1 85 ? -11.582 -5.843 12.709 1.00 95.31 85 GLU A O 1
ATOM 625 N N . ALA A 1 86 ? -12.215 -4.564 14.435 1.00 95.38 86 ALA A N 1
ATOM 626 C CA . ALA A 1 86 ? -11.545 -3.364 13.938 1.00 95.38 86 ALA A CA 1
ATOM 627 C C . ALA A 1 86 ? -10.023 -3.539 13.866 1.00 95.38 86 ALA A C 1
ATOM 629 O O . ALA A 1 86 ? -9.399 -3.134 12.886 1.00 95.38 86 ALA A O 1
ATOM 630 N N . ILE A 1 87 ? -9.424 -4.179 14.872 1.00 96.19 87 ILE A N 1
ATOM 631 C CA . ILE A 1 87 ? -7.997 -4.516 14.870 1.00 96.19 87 ILE A CA 1
ATOM 632 C C . ILE A 1 87 ? -7.674 -5.461 13.706 1.00 96.19 87 ILE A C 1
ATOM 634 O O . ILE A 1 87 ? -6.708 -5.218 12.986 1.00 96.19 87 ILE A O 1
ATOM 638 N N . GLU A 1 88 ? -8.478 -6.502 13.479 1.00 95.88 88 GLU A N 1
ATOM 639 C CA . GLU A 1 88 ? -8.263 -7.442 12.369 1.00 95.88 88 GLU A CA 1
ATOM 640 C C . GLU A 1 88 ? -8.422 -6.773 10.995 1.00 95.88 88 GLU A C 1
ATOM 642 O O . GLU A 1 88 ? -7.616 -7.021 10.097 1.00 95.88 88 GLU A O 1
ATOM 647 N N . VAL A 1 89 ? -9.382 -5.853 10.841 1.00 94.00 89 VAL A N 1
ATOM 648 C CA . VAL A 1 89 ? -9.510 -5.018 9.634 1.00 94.00 89 VAL A CA 1
ATOM 649 C C . VAL A 1 89 ? -8.235 -4.213 9.395 1.00 94.00 89 VAL A C 1
ATOM 651 O O . VAL A 1 89 ? -7.720 -4.196 8.278 1.00 94.00 89 VAL A O 1
ATOM 654 N N . MET A 1 90 ? -7.678 -3.586 10.433 1.00 94.56 90 MET A N 1
ATOM 655 C CA . MET A 1 90 ? -6.448 -2.804 10.290 1.00 94.56 90 MET A CA 1
ATOM 656 C C . MET A 1 90 ? -5.220 -3.673 10.007 1.00 94.56 90 MET A C 1
ATOM 658 O O . MET A 1 90 ? -4.372 -3.276 9.211 1.00 94.56 90 MET A O 1
ATOM 662 N N . LYS A 1 91 ? -5.135 -4.881 10.576 1.00 94.81 91 LYS A N 1
ATOM 663 C CA . LYS A 1 91 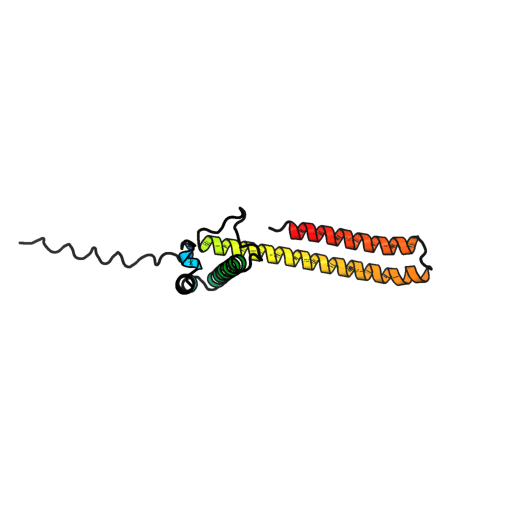? -4.078 -5.843 10.221 1.00 94.81 91 LYS A CA 1
ATOM 664 C C . LYS A 1 91 ? -4.161 -6.255 8.757 1.00 94.81 91 LYS A C 1
ATOM 666 O O . LYS A 1 91 ? -3.135 -6.294 8.081 1.00 94.81 91 LYS A O 1
ATOM 671 N N . ALA A 1 92 ? -5.365 -6.548 8.266 1.00 92.12 92 ALA A N 1
ATOM 672 C CA . ALA A 1 92 ? -5.585 -6.866 6.860 1.00 92.12 92 ALA A CA 1
ATOM 673 C C . ALA A 1 92 ? -5.207 -5.678 5.964 1.00 92.12 92 ALA A C 1
ATOM 675 O O . ALA A 1 92 ? -4.485 -5.857 4.985 1.00 92.12 92 ALA A O 1
ATOM 676 N N . PHE A 1 93 ? -5.597 -4.460 6.351 1.00 90.25 93 PHE A N 1
ATOM 677 C CA . PHE A 1 93 ? -5.227 -3.234 5.647 1.00 90.25 93 PHE A CA 1
ATOM 678 C C . PHE A 1 93 ? -3.705 -3.055 5.554 1.00 90.25 93 PHE A C 1
ATOM 680 O O . PHE A 1 93 ? -3.185 -2.777 4.475 1.00 90.25 93 PHE A O 1
ATOM 687 N N . ASP A 1 94 ? -2.974 -3.272 6.650 1.00 92.00 94 ASP A N 1
ATOM 688 C CA . ASP A 1 94 ? -1.510 -3.185 6.671 1.00 92.00 94 ASP A CA 1
ATOM 689 C C . ASP A 1 94 ? -0.845 -4.285 5.845 1.00 92.00 94 ASP A C 1
ATOM 691 O O . ASP A 1 94 ? 0.131 -4.033 5.136 1.00 92.00 94 ASP A O 1
ATOM 695 N N . ALA A 1 95 ? -1.364 -5.512 5.911 1.00 92.69 95 ALA A N 1
ATOM 696 C CA . ALA A 1 95 ? -0.871 -6.615 5.096 1.00 92.69 95 ALA A CA 1
ATOM 697 C C . ALA A 1 95 ? -1.062 -6.322 3.600 1.00 92.69 95 ALA A C 1
ATOM 699 O O . ALA A 1 95 ? -0.148 -6.532 2.802 1.00 92.69 95 ALA A O 1
ATOM 700 N N . ASN A 1 96 ? -2.218 -5.779 3.227 1.00 92.12 96 ASN A N 1
ATOM 701 C CA . ASN A 1 96 ? -2.519 -5.368 1.863 1.00 92.12 96 ASN A CA 1
ATOM 702 C C . ASN A 1 96 ? -1.655 -4.192 1.410 1.00 92.12 96 ASN A C 1
ATOM 704 O O . ASN A 1 96 ? -1.118 -4.235 0.306 1.00 92.12 96 ASN A O 1
ATOM 708 N N . ALA A 1 97 ? -1.452 -3.183 2.260 1.00 91.62 97 ALA A N 1
ATOM 709 C CA . ALA A 1 97 ? -0.535 -2.081 1.984 1.00 91.62 97 ALA A CA 1
ATOM 710 C C . ALA A 1 97 ? 0.880 -2.600 1.691 1.00 91.62 97 ALA A C 1
ATOM 712 O O . ALA A 1 97 ? 1.400 -2.337 0.614 1.00 91.62 97 ALA A O 1
ATOM 713 N N . LYS A 1 98 ? 1.432 -3.468 2.550 1.00 95.12 98 LYS A N 1
ATOM 714 C CA . LYS A 1 98 ? 2.750 -4.089 2.327 1.00 95.12 98 LYS A CA 1
ATOM 715 C C . LYS A 1 98 ? 2.827 -4.874 1.018 1.00 95.12 98 LYS A C 1
ATOM 717 O O . LYS A 1 98 ? 3.849 -4.838 0.340 1.00 95.12 98 LYS A O 1
ATOM 722 N N . ARG A 1 99 ? 1.762 -5.596 0.651 1.00 95.00 99 ARG A N 1
ATOM 723 C CA . ARG A 1 99 ? 1.700 -6.322 -0.629 1.00 95.00 99 ARG A CA 1
ATOM 724 C C . ARG A 1 99 ? 1.691 -5.370 -1.824 1.00 95.00 99 ARG A C 1
ATOM 726 O O . ARG A 1 99 ? 2.376 -5.653 -2.803 1.00 95.00 99 ARG A O 1
ATOM 733 N N . ARG A 1 100 ? 0.947 -4.261 -1.746 1.00 94.88 100 ARG A N 1
ATOM 734 C CA . ARG A 1 100 ? 0.946 -3.215 -2.783 1.00 94.88 100 ARG A CA 1
ATOM 735 C C . ARG A 1 100 ? 2.321 -2.567 -2.906 1.00 94.88 100 ARG A C 1
ATOM 737 O O . ARG A 1 100 ? 2.836 -2.491 -4.014 1.00 94.88 100 ARG A O 1
ATOM 744 N N . ASP A 1 101 ? 2.941 -2.203 -1.786 1.00 96.12 101 ASP A N 1
ATOM 745 C CA . ASP A 1 101 ? 4.269 -1.580 -1.759 1.00 96.12 101 ASP A CA 1
ATOM 746 C C . ASP A 1 101 ? 5.340 -2.508 -2.349 1.00 96.12 101 ASP A C 1
ATOM 748 O O . ASP A 1 101 ? 6.181 -2.072 -3.130 1.00 96.12 101 ASP A O 1
ATOM 752 N N . ALA A 1 102 ? 5.283 -3.807 -2.038 1.00 97.12 102 ALA A N 1
ATOM 753 C CA . ALA A 1 102 ? 6.193 -4.796 -2.612 1.00 97.12 102 ALA A CA 1
ATOM 754 C C . ALA A 1 102 ? 6.024 -4.932 -4.135 1.00 97.12 102 ALA A C 1
ATOM 756 O O . ALA A 1 102 ? 7.018 -4.987 -4.857 1.00 97.12 102 ALA A O 1
ATOM 757 N N . LEU A 1 103 ? 4.782 -4.956 -4.633 1.00 96.88 103 LEU A N 1
ATOM 758 C CA . LEU A 1 103 ? 4.510 -4.986 -6.074 1.00 96.88 103 LEU A CA 1
ATOM 759 C C . LEU A 1 103 ? 4.951 -3.697 -6.771 1.00 96.88 103 LEU A C 1
ATOM 761 O O . LEU A 1 103 ? 5.515 -3.771 -7.858 1.00 96.88 103 LEU A O 1
ATOM 765 N N . ALA A 1 104 ? 4.730 -2.537 -6.152 1.00 97.06 104 ALA A N 1
ATOM 766 C CA . ALA A 1 104 ? 5.187 -1.256 -6.679 1.00 97.06 104 ALA A CA 1
ATOM 767 C C . ALA A 1 104 ? 6.721 -1.197 -6.745 1.00 97.06 104 ALA A C 1
ATOM 769 O O . ALA A 1 104 ? 7.274 -0.818 -7.772 1.00 97.06 104 ALA A O 1
ATOM 770 N N . ALA A 1 105 ? 7.418 -1.666 -5.706 1.00 97.81 105 ALA A N 1
ATOM 771 C CA . ALA A 1 105 ? 8.876 -1.749 -5.711 1.00 97.81 105 ALA A CA 1
ATOM 772 C C . ALA A 1 105 ? 9.404 -2.717 -6.789 1.00 97.81 105 ALA A C 1
ATOM 774 O O . ALA A 1 105 ? 10.385 -2.411 -7.466 1.00 97.81 105 ALA A O 1
ATOM 775 N N . GLU A 1 106 ? 8.749 -3.869 -6.985 1.00 97.62 106 GLU A N 1
ATOM 776 C CA . GLU A 1 106 ? 9.106 -4.816 -8.050 1.00 97.62 106 GLU A CA 1
ATOM 777 C C . GLU A 1 106 ? 8.887 -4.208 -9.444 1.00 97.62 106 G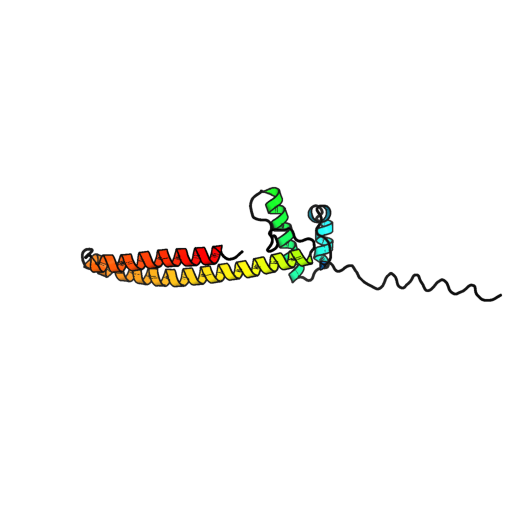LU A C 1
ATOM 779 O O . GLU A 1 106 ? 9.750 -4.343 -10.317 1.00 97.62 106 GLU A O 1
ATOM 784 N N . ARG A 1 107 ? 7.761 -3.507 -9.646 1.00 97.69 107 ARG A N 1
ATOM 785 C CA . ARG A 1 107 ? 7.470 -2.748 -10.868 1.00 97.69 107 ARG A CA 1
ATOM 786 C C . ARG A 1 107 ? 8.582 -1.745 -11.138 1.00 97.69 107 ARG A C 1
ATOM 788 O O . ARG A 1 107 ? 9.185 -1.791 -12.204 1.00 97.69 107 ARG A O 1
ATOM 795 N N . ASP A 1 108 ? 8.874 -0.874 -10.178 1.00 97.50 108 ASP A N 1
ATOM 796 C CA . ASP A 1 108 ? 9.821 0.229 -10.349 1.00 97.50 108 ASP A CA 1
ATOM 797 C C . ASP A 1 108 ? 11.235 -0.283 -10.656 1.00 97.50 108 ASP A C 1
ATOM 799 O O . ASP A 1 108 ? 11.912 0.261 -11.528 1.00 97.50 108 ASP A O 1
ATOM 803 N N . ALA A 1 109 ? 11.655 -1.385 -10.024 1.00 98.06 109 ALA A N 1
ATOM 804 C CA . ALA A 1 109 ? 12.929 -2.032 -10.326 1.00 98.06 109 ALA A CA 1
ATOM 805 C C . ALA A 1 109 ? 13.002 -2.519 -11.786 1.00 98.06 109 ALA A C 1
ATOM 807 O O . ALA A 1 109 ? 13.964 -2.212 -12.492 1.00 98.06 109 ALA A O 1
ATOM 808 N N . LYS A 1 110 ? 11.972 -3.227 -12.269 1.00 97.88 110 LYS A N 1
ATOM 809 C CA . LYS A 1 110 ? 11.928 -3.731 -13.653 1.00 97.88 110 LYS A CA 1
ATOM 810 C C . LYS A 1 110 ? 11.780 -2.610 -14.682 1.00 97.88 110 LYS A C 1
ATOM 812 O O . LYS A 1 110 ? 12.397 -2.658 -15.744 1.00 97.88 110 LYS A O 1
ATOM 817 N N . ILE A 1 111 ? 10.998 -1.579 -14.370 1.00 97.81 111 ILE A N 1
ATOM 818 C CA . ILE A 1 111 ? 10.873 -0.381 -15.205 1.00 97.81 111 ILE A CA 1
ATOM 819 C C . ILE A 1 111 ? 12.236 0.307 -15.337 1.00 97.81 111 ILE A C 1
ATOM 821 O O . ILE A 1 111 ? 12.639 0.619 -16.454 1.00 97.81 111 ILE A O 1
ATOM 825 N N . ALA A 1 112 ? 12.993 0.455 -14.246 1.00 97.94 112 ALA A N 1
ATOM 826 C CA . ALA A 1 112 ? 14.329 1.047 -14.286 1.00 97.94 112 ALA A CA 1
ATOM 827 C C . ALA A 1 112 ? 15.320 0.238 -15.149 1.00 97.94 112 ALA A C 1
ATOM 829 O O . ALA A 1 112 ? 16.179 0.815 -15.821 1.00 97.94 112 ALA A O 1
ATOM 830 N N . GLU A 1 113 ? 15.216 -1.095 -15.168 1.00 97.88 113 GLU A N 1
ATOM 831 C CA . GLU A 1 113 ? 16.001 -1.944 -16.076 1.00 97.88 113 GLU A CA 1
ATOM 832 C C . GLU A 1 113 ? 15.632 -1.707 -17.547 1.00 97.88 113 GLU A C 1
ATOM 834 O O . GLU A 1 113 ? 16.518 -1.540 -18.393 1.00 97.88 113 GLU A O 1
ATOM 839 N N . LEU A 1 114 ? 14.333 -1.631 -17.854 1.00 97.75 114 LEU A N 1
ATOM 840 C CA . LEU A 1 114 ? 13.846 -1.336 -19.203 1.00 97.75 114 LEU A CA 1
ATOM 841 C C . LEU A 1 114 ? 14.229 0.076 -19.657 1.00 97.75 114 LEU A C 1
ATOM 843 O O . LEU A 1 114 ? 14.589 0.259 -20.816 1.00 97.75 114 LEU A O 1
ATOM 847 N N . GLU A 1 115 ? 14.231 1.063 -18.764 1.00 97.56 115 GLU A N 1
ATOM 848 C CA . GLU A 1 115 ? 14.665 2.427 -19.080 1.00 97.56 115 GLU A CA 1
ATOM 849 C C . GLU A 1 115 ? 16.153 2.498 -19.410 1.00 97.56 115 GLU A C 1
ATOM 851 O O . GLU A 1 115 ? 16.526 3.125 -20.400 1.00 97.56 115 GLU A O 1
ATOM 856 N N . LYS A 1 116 ? 17.005 1.779 -18.668 1.00 97.88 116 LYS A N 1
ATOM 857 C CA . LYS A 1 116 ? 18.431 1.653 -19.014 1.00 97.88 116 LYS A CA 1
ATOM 858 C C . LYS A 1 116 ? 18.623 1.012 -20.387 1.00 97.88 116 LYS A C 1
ATOM 860 O O . LYS A 1 116 ? 19.449 1.477 -21.170 1.00 97.88 116 LYS A O 1
ATOM 865 N N . LYS A 1 117 ? 17.859 -0.042 -20.694 1.00 97.25 117 LYS A N 1
ATOM 866 C CA . LYS A 1 117 ? 17.888 -0.702 -22.008 1.00 97.25 117 LYS A CA 1
ATOM 867 C C . LYS A 1 117 ? 17.421 0.243 -23.116 1.00 97.25 117 LYS A C 1
ATOM 869 O O . LYS A 1 117 ? 18.046 0.296 -24.169 1.00 97.25 117 LYS A O 1
ATOM 874 N N . GLN A 1 118 ? 16.350 0.996 -22.879 1.00 97.12 118 GLN A N 1
ATOM 875 C CA . GLN A 1 118 ? 15.811 1.958 -23.834 1.00 97.12 118 GLN A CA 1
ATOM 876 C C . GLN A 1 118 ? 16.810 3.092 -24.108 1.00 97.12 118 GLN A C 1
ATOM 878 O O . GLN A 1 118 ? 17.063 3.409 -25.269 1.00 97.12 118 GLN A O 1
ATOM 883 N N . GLU A 1 119 ? 17.440 3.646 -23.070 1.00 97.12 119 GLU A N 1
ATOM 884 C CA . GLU A 1 119 ? 18.465 4.687 -23.214 1.00 97.12 119 GLU A CA 1
ATOM 885 C C . GLU A 1 119 ? 19.701 4.166 -23.963 1.00 97.12 119 GLU A C 1
ATOM 887 O O . GLU A 1 119 ? 20.212 4.835 -24.858 1.00 97.12 119 GLU A O 1
ATOM 892 N N . ALA A 1 120 ? 20.132 2.927 -23.696 1.00 96.88 120 ALA A N 1
ATOM 893 C CA . ALA A 1 120 ? 21.236 2.300 -24.427 1.00 96.88 120 ALA A CA 1
ATOM 894 C C . ALA A 1 120 ? 20.947 2.118 -25.931 1.00 96.88 120 ALA A C 1
ATOM 896 O O . ALA A 1 120 ? 21.877 2.098 -26.736 1.00 96.88 120 ALA A O 1
ATOM 897 N N . LEU A 1 121 ? 19.673 2.007 -26.324 1.00 96.69 121 LEU A N 1
ATOM 898 C CA . LEU A 1 121 ? 19.251 1.911 -27.727 1.00 96.69 121 LEU A CA 1
ATOM 899 C C . LEU A 1 121 ? 19.130 3.276 -28.419 1.00 96.69 121 LEU A C 1
ATOM 901 O O . LEU A 1 121 ? 19.119 3.326 -29.650 1.00 96.69 121 LEU A O 1
ATOM 905 N N . LYS A 1 122 ? 19.083 4.380 -27.663 1.00 95.56 122 LYS A N 1
ATOM 906 C CA . LYS A 1 122 ? 18.943 5.733 -28.215 1.00 95.56 122 LYS A CA 1
ATOM 907 C C . LYS A 1 122 ? 20.144 6.135 -29.074 1.00 95.56 122 LYS A C 1
ATOM 909 O O . LYS A 1 122 ? 19.958 6.577 -30.201 1.00 95.56 122 LYS A O 1
ATOM 914 N N . GLY A 1 123 ? 21.364 5.905 -28.585 1.00 95.25 123 GLY A N 1
ATOM 915 C CA . GLY A 1 123 ? 22.596 6.191 -29.331 1.00 95.25 123 GLY A CA 1
ATOM 916 C C . GLY A 1 123 ? 22.671 5.460 -30.682 1.00 95.25 123 GLY A C 1
ATOM 917 O O . GLY A 1 123 ? 22.817 6.121 -31.708 1.00 95.25 123 GLY A O 1
ATOM 918 N N . PRO A 1 124 ? 22.519 4.121 -30.725 1.00 94.19 124 PRO A N 1
ATOM 919 C CA . PRO A 1 124 ? 22.438 3.364 -31.976 1.00 94.19 124 PRO A CA 1
ATOM 920 C C . PRO A 1 124 ? 21.328 3.845 -32.923 1.00 94.19 124 PRO A C 1
ATOM 922 O O . PRO A 1 124 ? 21.556 3.956 -34.127 1.00 94.19 124 PRO A O 1
ATOM 925 N N . MET A 1 125 ? 20.145 4.179 -32.395 1.00 96.56 125 MET A N 1
ATOM 926 C CA . MET A 1 125 ? 19.043 4.725 -33.192 1.00 96.56 125 MET A CA 1
ATOM 927 C C . MET A 1 125 ? 19.421 6.066 -33.837 1.00 96.56 125 MET A C 1
ATOM 929 O O . MET A 1 125 ? 19.256 6.224 -35.046 1.00 96.56 125 MET A O 1
ATOM 933 N N . GLU A 1 126 ? 19.974 7.005 -33.069 1.00 96.19 126 GLU A N 1
ATOM 934 C CA . GLU A 1 126 ? 20.408 8.313 -33.576 1.00 96.19 126 GLU A CA 1
ATOM 935 C C . GLU A 1 126 ? 21.549 8.179 -34.600 1.00 96.19 126 GLU A C 1
ATOM 937 O O . GLU A 1 126 ? 21.493 8.793 -35.665 1.00 96.19 126 GLU A O 1
ATOM 942 N N . GLN A 1 127 ? 22.542 7.321 -34.336 1.00 96.44 127 GLN A N 1
ATOM 943 C CA . GLN A 1 127 ? 23.665 7.057 -35.249 1.00 96.44 127 GLN A CA 1
ATOM 944 C C . GLN A 1 127 ? 23.226 6.423 -36.571 1.00 96.44 127 GLN A C 1
ATOM 946 O O . GLN A 1 127 ? 23.830 6.684 -37.610 1.00 96.44 127 GLN A O 1
ATOM 951 N N . SER A 1 128 ? 22.168 5.610 -36.547 1.00 95.12 128 SER A N 1
ATOM 952 C CA . SER A 1 128 ? 21.589 5.012 -37.754 1.00 95.12 128 SER A CA 1
ATOM 953 C C . SER A 1 128 ? 20.767 5.995 -38.597 1.00 95.12 128 SER A C 1
ATOM 955 O O . SER A 1 128 ? 20.284 5.623 -39.665 1.00 95.12 128 SER A O 1
ATOM 957 N N . GLY A 1 129 ? 20.563 7.231 -38.123 1.00 95.88 129 GLY A N 1
ATOM 958 C CA . GLY A 1 129 ? 19.630 8.167 -38.744 1.00 95.88 129 GLY A CA 1
ATOM 959 C C . GLY A 1 129 ? 18.177 7.705 -38.628 1.00 95.88 129 GLY A C 1
ATOM 960 O O . GLY A 1 129 ? 17.398 7.937 -39.548 1.00 95.88 129 GLY A O 1
ATOM 961 N N . TYR A 1 130 ? 17.815 7.063 -37.509 1.00 94.81 130 TYR A N 1
ATOM 962 C CA . TYR A 1 130 ? 16.479 6.506 -37.259 1.00 94.81 130 TYR A CA 1
ATOM 963 C C . TYR A 1 130 ? 16.074 5.436 -38.280 1.00 94.81 130 TYR A C 1
ATOM 965 O O . TYR A 1 130 ? 14.944 5.411 -38.775 1.00 94.81 130 TYR A O 1
ATOM 973 N N . ALA A 1 131 ? 17.008 4.544 -38.616 1.00 96.25 131 ALA A N 1
ATOM 974 C CA . ALA A 1 131 ? 16.697 3.415 -39.474 1.00 96.25 131 ALA A CA 1
ATOM 975 C C . ALA A 1 131 ? 15.595 2.536 -38.834 1.00 96.25 131 ALA A C 1
ATOM 977 O O . ALA A 1 131 ? 15.548 2.387 -37.606 1.00 96.25 131 ALA A O 1
ATOM 978 N N . PRO A 1 132 ? 14.691 1.934 -39.639 1.00 97.25 132 PRO A N 1
ATOM 979 C CA . PRO A 1 132 ? 13.492 1.278 -39.115 1.00 97.25 132 PRO A CA 1
ATOM 980 C C . PRO A 1 132 ? 13.754 0.209 -38.051 1.00 97.25 132 PRO A C 1
ATOM 982 O O . PRO A 1 132 ? 13.005 0.120 -37.084 1.00 97.25 132 PRO A O 1
ATOM 985 N N . LYS A 1 133 ? 14.825 -0.577 -38.198 1.00 97.19 133 LYS A N 1
ATOM 986 C CA . LYS A 1 133 ? 15.163 -1.672 -37.280 1.00 97.19 133 LYS A CA 1
ATOM 987 C C . LYS A 1 133 ? 15.557 -1.153 -35.894 1.00 97.19 133 LYS A C 1
ATOM 989 O O . LYS A 1 133 ? 15.101 -1.679 -34.881 1.00 97.19 133 LYS A O 1
ATOM 994 N N . GLU A 1 134 ? 16.396 -0.128 -35.837 1.00 96.19 134 GLU A N 1
ATOM 995 C CA . GLU A 1 134 ? 16.892 0.472 -34.600 1.00 96.19 134 GLU A CA 1
ATOM 996 C C . GLU A 1 134 ? 15.775 1.245 -33.887 1.00 96.19 134 GLU A C 1
ATOM 998 O O . GLU A 1 134 ? 15.605 1.116 -32.672 1.00 96.19 134 GLU A O 1
ATOM 1003 N N . THR A 1 135 ? 14.947 1.972 -34.646 1.00 96.50 135 THR A N 1
ATOM 1004 C CA . THR A 1 135 ? 13.740 2.622 -34.119 1.00 96.50 135 THR A CA 1
ATOM 1005 C C . THR A 1 135 ? 12.717 1.602 -33.612 1.00 96.50 135 THR A C 1
ATOM 1007 O O . THR A 1 135 ? 12.119 1.807 -32.555 1.00 96.50 135 THR A O 1
ATOM 1010 N N . GLU A 1 136 ? 12.520 0.479 -34.307 1.00 97.12 136 GLU A N 1
ATOM 1011 C CA . GLU A 1 136 ? 11.633 -0.591 -33.846 1.00 97.12 136 GLU A CA 1
ATOM 1012 C C . GLU A 1 136 ? 12.140 -1.229 -32.550 1.00 97.12 136 GLU A C 1
ATOM 1014 O O . GLU A 1 136 ? 11.344 -1.425 -31.631 1.00 97.12 136 GLU A O 1
ATOM 1019 N N . ALA A 1 137 ? 13.446 -1.487 -32.435 1.00 97.00 137 ALA A N 1
ATOM 1020 C CA . ALA A 1 137 ? 14.048 -2.015 -31.214 1.00 97.00 137 ALA A CA 1
ATOM 1021 C C . ALA A 1 137 ? 13.849 -1.064 -30.020 1.00 97.00 137 ALA A C 1
ATOM 1023 O O . ALA A 1 137 ? 13.431 -1.507 -28.949 1.00 97.00 137 ALA A O 1
ATOM 1024 N N . TYR A 1 138 ? 14.078 0.241 -30.206 1.00 97.25 138 TYR A N 1
ATOM 1025 C CA . TYR A 1 138 ? 13.822 1.258 -29.179 1.00 97.25 138 TYR A CA 1
ATOM 1026 C C . TYR A 1 138 ? 12.339 1.296 -28.768 1.00 97.25 138 TYR A C 1
ATOM 1028 O O . TYR A 1 138 ? 12.001 1.248 -27.582 1.00 97.25 138 TYR A O 1
ATOM 1036 N N . ASN A 1 139 ? 11.437 1.324 -29.753 1.00 97.38 139 ASN A N 1
ATOM 1037 C CA . ASN A 1 139 ? 9.995 1.377 -29.519 1.00 97.38 139 ASN A CA 1
ATOM 1038 C C . ASN A 1 139 ? 9.449 0.088 -28.891 1.00 97.38 139 ASN A C 1
ATOM 1040 O O . ASN A 1 139 ? 8.483 0.144 -28.130 1.00 97.38 139 ASN A O 1
ATOM 1044 N N . ALA A 1 140 ? 10.045 -1.071 -29.184 1.00 98.12 140 ALA A N 1
ATOM 1045 C CA . ALA A 1 140 ? 9.670 -2.342 -28.574 1.00 98.12 140 ALA A CA 1
ATOM 1046 C C . ALA A 1 140 ? 9.881 -2.318 -27.056 1.00 98.12 140 ALA A C 1
ATOM 1048 O O . ALA A 1 140 ? 8.982 -2.726 -26.324 1.00 98.12 140 ALA A O 1
ATOM 1049 N N . VAL A 1 141 ? 10.999 -1.755 -26.584 1.00 97.75 141 VAL A N 1
ATOM 1050 C CA . VAL A 1 141 ? 11.247 -1.576 -25.142 1.00 97.75 141 VAL A CA 1
ATOM 1051 C C . VAL A 1 141 ? 10.244 -0.595 -24.529 1.00 97.75 141 VAL A C 1
ATOM 1053 O O . VAL A 1 141 ? 9.728 -0.844 -23.443 1.00 97.75 141 VAL A O 1
ATOM 1056 N N . GLY A 1 142 ? 9.894 0.479 -25.244 1.00 97.38 142 GLY A N 1
ATOM 1057 C CA . GLY A 1 142 ? 8.838 1.400 -24.812 1.00 97.38 142 GLY A CA 1
ATOM 1058 C C . GLY A 1 142 ? 7.482 0.708 -24.618 1.00 97.38 142 GLY A C 1
ATOM 1059 O O . GLY A 1 142 ? 6.834 0.905 -23.592 1.00 97.38 142 GLY A O 1
ATOM 1060 N N . ARG A 1 143 ? 7.077 -0.158 -25.558 1.00 98.31 143 ARG A N 1
ATOM 1061 C CA . ARG A 1 143 ? 5.842 -0.956 -25.440 1.00 98.31 143 ARG A CA 1
ATOM 1062 C C . ARG A 1 143 ? 5.904 -1.957 -24.289 1.00 98.31 143 ARG A C 1
ATOM 1064 O O . ARG A 1 143 ? 4.917 -2.114 -23.578 1.00 98.31 143 ARG A O 1
ATOM 1071 N N . GLU A 1 144 ? 7.048 -2.613 -24.103 1.00 97.94 144 GLU A N 1
ATOM 1072 C CA . GLU A 1 144 ? 7.285 -3.533 -22.985 1.00 97.94 144 GLU A CA 1
ATOM 1073 C C . GLU A 1 144 ? 7.127 -2.811 -21.640 1.00 97.94 144 GLU A C 1
ATOM 1075 O O . GLU A 1 144 ? 6.438 -3.310 -20.755 1.00 97.94 144 GLU A O 1
ATOM 1080 N N . LYS A 1 145 ? 7.667 -1.590 -21.523 1.00 97.81 145 LYS A N 1
ATOM 1081 C CA . LYS A 1 145 ? 7.533 -0.740 -20.333 1.00 97.81 145 LYS A CA 1
ATOM 1082 C C . LYS A 1 145 ? 6.072 -0.420 -20.012 1.00 97.81 145 LYS A C 1
ATOM 1084 O O . LYS A 1 145 ? 5.648 -0.597 -18.874 1.00 97.81 145 LYS A O 1
ATOM 1089 N N . THR A 1 146 ? 5.298 0.015 -21.009 1.00 97.75 146 THR A N 1
ATOM 1090 C CA . THR A 1 146 ? 3.863 0.304 -20.839 1.00 97.75 146 THR A CA 1
ATOM 1091 C C . THR A 1 146 ? 3.079 -0.947 -20.449 1.00 97.75 146 THR A C 1
ATOM 1093 O O . THR A 1 146 ? 2.322 -0.912 -19.486 1.00 97.75 146 THR A O 1
ATOM 1096 N N . ALA A 1 147 ? 3.300 -2.071 -21.137 1.00 98.00 147 ALA A N 1
ATOM 1097 C CA . ALA A 1 147 ? 2.610 -3.323 -20.831 1.00 98.00 147 ALA A CA 1
ATOM 1098 C C . ALA A 1 147 ? 2.926 -3.831 -19.414 1.00 98.00 147 ALA A C 1
ATOM 1100 O O . ALA A 1 147 ? 2.035 -4.316 -18.718 1.00 98.00 147 ALA A O 1
ATOM 1101 N N . LEU A 1 148 ? 4.183 -3.697 -18.979 1.00 97.56 148 LEU A N 1
ATOM 1102 C CA . LEU A 1 148 ? 4.603 -4.052 -17.630 1.00 97.56 148 LEU A CA 1
ATOM 1103 C C . LEU A 1 148 ? 3.927 -3.160 -16.585 1.00 97.56 148 LEU A C 1
ATOM 1105 O O . LEU A 1 148 ? 3.416 -3.669 -15.591 1.00 97.56 148 LEU A O 1
ATOM 1109 N N . TRP A 1 149 ? 3.903 -1.845 -16.813 1.00 97.38 149 TRP A N 1
ATOM 1110 C CA . TRP A 1 149 ? 3.225 -0.903 -15.925 1.00 97.38 149 TRP A CA 1
ATOM 1111 C C . TRP A 1 149 ? 1.752 -1.284 -15.737 1.00 97.38 149 TRP A C 1
ATOM 1113 O O . TRP A 1 149 ? 1.305 -1.457 -14.605 1.00 97.38 149 TRP A O 1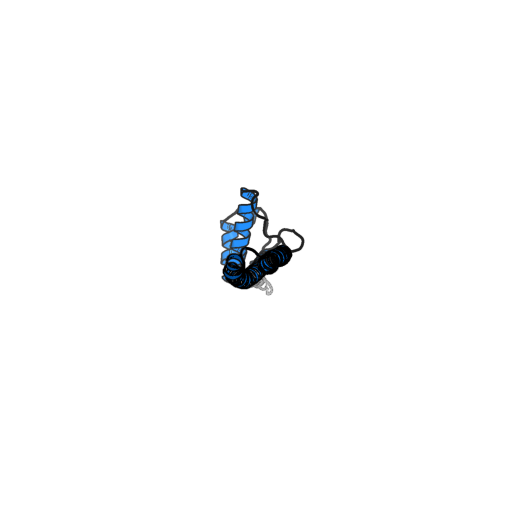
ATOM 1123 N N . ASP A 1 150 ? 1.035 -1.511 -16.839 1.00 97.69 150 ASP A N 1
ATOM 1124 C CA . ASP A 1 150 ? -0.384 -1.875 -16.820 1.00 97.69 150 ASP A CA 1
ATOM 1125 C C . ASP A 1 150 ? -0.652 -3.212 -16.102 1.00 97.69 150 ASP A C 1
ATOM 1127 O O . ASP A 1 150 ? -1.682 -3.357 -15.439 1.00 97.69 150 ASP A O 1
ATOM 1131 N N . ASP A 1 151 ? 0.244 -4.201 -16.217 1.00 97.94 151 ASP A N 1
ATOM 1132 C CA . ASP A 1 151 ? 0.139 -5.467 -15.474 1.00 97.94 151 ASP A CA 1
ATOM 1133 C C . ASP A 1 151 ? 0.247 -5.244 -13.960 1.00 97.94 151 ASP A C 1
ATOM 1135 O O . ASP A 1 151 ? -0.590 -5.726 -13.191 1.00 97.94 151 ASP A O 1
ATOM 1139 N N . TYR A 1 152 ? 1.254 -4.484 -13.521 1.00 97.69 152 TYR A N 1
ATOM 1140 C CA . TYR A 1 152 ? 1.446 -4.212 -12.098 1.00 97.69 152 TYR A CA 1
ATOM 1141 C C . TYR A 1 152 ? 0.325 -3.364 -11.512 1.00 97.69 152 TYR A C 1
ATOM 1143 O O . TYR A 1 152 ? -0.130 -3.688 -10.417 1.00 97.69 152 TYR A O 1
ATOM 1151 N N . GLU A 1 153 ? -0.161 -2.346 -12.227 1.00 96.88 153 GLU A N 1
ATOM 1152 C CA . GLU A 1 153 ? -1.317 -1.560 -11.779 1.00 96.88 153 GLU A CA 1
ATOM 1153 C C . GLU A 1 153 ? -2.535 -2.461 -11.566 1.00 96.88 153 GLU A C 1
ATOM 1155 O O . GLU A 1 153 ? -3.098 -2.478 -10.475 1.00 96.88 153 GLU A O 1
ATOM 1160 N N . LYS A 1 154 ? -2.866 -3.336 -12.525 1.00 97.38 154 LYS A N 1
ATOM 1161 C CA . LYS A 1 154 ? -3.975 -4.296 -12.363 1.00 97.38 154 LYS A CA 1
ATOM 1162 C C . LYS A 1 154 ? -3.785 -5.219 -11.160 1.00 97.38 154 LYS A C 1
ATOM 1164 O O . LYS A 1 154 ? -4.744 -5.529 -10.452 1.00 97.38 154 LYS A O 1
ATOM 1169 N N . ARG A 1 155 ? -2.557 -5.684 -10.912 1.00 96.75 155 ARG A N 1
ATOM 1170 C CA . ARG A 1 155 ? -2.238 -6.548 -9.762 1.00 96.75 155 ARG A CA 1
ATOM 1171 C C . ARG A 1 155 ? -2.335 -5.798 -8.434 1.00 96.75 155 ARG A C 1
ATOM 1173 O O . ARG A 1 155 ? -2.773 -6.393 -7.452 1.00 96.75 155 ARG A O 1
ATOM 1180 N N . ILE A 1 156 ? -1.943 -4.525 -8.401 1.00 94.19 156 ILE A N 1
ATOM 1181 C CA . ILE A 1 156 ? -2.044 -3.645 -7.230 1.00 94.19 156 ILE A CA 1
ATOM 1182 C C . ILE A 1 156 ? -3.512 -3.302 -6.950 1.00 94.19 156 ILE A C 1
ATOM 1184 O O . ILE A 1 156 ? -3.951 -3.433 -5.809 1.00 94.19 156 ILE A O 1
ATOM 1188 N N . GLU A 1 157 ? -4.287 -2.945 -7.975 1.00 93.19 157 GLU A N 1
ATOM 1189 C CA . GLU A 1 157 ? -5.727 -2.668 -7.884 1.00 93.19 157 GLU A CA 1
ATOM 1190 C C . GLU A 1 157 ? -6.536 -3.893 -7.434 1.00 93.19 157 GLU A C 1
ATOM 1192 O O . GLU A 1 157 ? -7.541 -3.763 -6.734 1.00 93.19 157 GLU A O 1
ATOM 1197 N N . ALA A 1 158 ? -6.088 -5.101 -7.789 1.00 93.19 158 ALA A N 1
ATOM 1198 C CA . ALA A 1 158 ? -6.713 -6.345 -7.345 1.00 93.19 158 ALA A CA 1
ATOM 1199 C C . ALA A 1 158 ? -6.530 -6.625 -5.838 1.00 93.19 158 ALA A C 1
ATOM 1201 O O . ALA A 1 158 ? -7.218 -7.496 -5.296 1.00 93.19 158 ALA A O 1
ATOM 1202 N N . ILE A 1 159 ? -5.632 -5.912 -5.146 1.00 90.00 159 ILE A N 1
ATOM 1203 C CA . ILE A 1 159 ? -5.455 -6.022 -3.693 1.00 90.00 159 ILE A CA 1
ATOM 1204 C C . ILE A 1 159 ? -6.507 -5.148 -2.994 1.00 90.00 159 ILE A C 1
ATOM 1206 O O . ILE A 1 159 ? -6.374 -3.925 -2.927 1.00 90.00 159 ILE A O 1
ATOM 1210 N N . LYS A 1 160 ? -7.536 -5.806 -2.448 1.00 76.50 160 LYS A N 1
ATOM 1211 C CA . LYS A 1 160 ? -8.600 -5.215 -1.619 1.00 76.50 160 LYS A CA 1
ATOM 1212 C C . LYS A 1 160 ? -8.274 -5.357 -0.145 1.00 76.50 160 LYS A C 1
ATOM 1214 O O . LYS A 1 160 ? -8.080 -6.523 0.268 1.00 76.50 160 LYS A O 1
#

Radius of gyration: 29.37 Å; chains: 1; bounding box: 54×37×109 Å